Protein AF-A0A7Y0S1L6-F1 (afdb_monomer_lite)

pLDDT: mean 77.88, std 8.89, range [49.06, 89.06]

InterPro domains:
  IPR012910 TonB-dependent receptor, plug domain [PF07715] (2-70)
  IPR037066 TonB-dependent receptor, plug domain superfamily [G3DSA:2.170.130.10] (1-84)
  IPR039426 TonB-dependent receptor-like [PS52016] (1-87)
  IPR039426 TonB-dependent receptor-like [PTHR30069] (2-71)

Sequence (87 aa):
ADAPASISVISREELDSRYYRDGTDALKSVPGVVVTGGGDTTDISIRGMGSKYTLILVDGKRQSTRETRPNSDGPGIEQGWLPPLQA

Foldseek 3Di:
DDDPDDDDDQDLVNPVVDDDFAVLSVCVVPPQWDWDDDDQFIWIDGNNRTRVPDFDDDVNHTQDCPVVDPDDPGGRPSRVPGDGSVD

Organism: Vibrio parahaemolyticus (NCBI:txid670)

Secondary structure (DSSP, 8-state):
---SS------HHHHHHS--SSHHHHHTTSTTEEEEEETTEEEEEETTB-GGGPPPEETTEE---GGG-TT---TTTTGGGSPPTT-

Structure (mmCIF, N/CA/C/O backbone):
data_AF-A0A7Y0S1L6-F1
#
_entry.id   AF-A0A7Y0S1L6-F1
#
loop_
_atom_site.group_PDB
_atom_site.id
_atom_site.type_symbol
_atom_site.label_atom_id
_atom_site.label_alt_id
_atom_site.label_comp_id
_atom_site.label_asym_id
_atom_site.label_entity_id
_atom_site.label_seq_id
_atom_site.pdbx_PDB_ins_code
_atom_site.Cartn_x
_atom_site.Cartn_y
_atom_site.Cartn_z
_atom_site.occupancy
_atom_site.B_iso_or_equiv
_atom_site.auth_seq_id
_atom_site.auth_comp_id
_atom_site.auth_asym_id
_atom_site.auth_atom_id
_atom_site.pdbx_PDB_model_num
ATOM 1 N N . ALA A 1 1 ? -0.605 -12.601 20.753 1.00 49.06 1 ALA A N 1
ATOM 2 C CA . ALA A 1 1 ? 0.504 -13.240 20.024 1.00 49.06 1 ALA A CA 1
ATOM 3 C C . ALA A 1 1 ? 1.138 -12.154 19.180 1.00 49.06 1 ALA A C 1
ATOM 5 O O . ALA A 1 1 ? 0.506 -11.706 18.232 1.00 49.06 1 ALA A O 1
ATOM 6 N N . ASP A 1 2 ? 2.291 -11.646 19.605 1.00 66.69 2 ASP A N 1
ATOM 7 C CA . ASP A 1 2 ? 3.017 -10.627 18.851 1.00 66.69 2 ASP A CA 1
ATOM 8 C C . ASP A 1 2 ? 3.592 -11.261 17.589 1.00 66.69 2 ASP A C 1
ATOM 10 O O . ASP A 1 2 ? 4.324 -12.251 17.655 1.00 66.69 2 ASP A O 1
ATOM 14 N N . ALA A 1 3 ? 3.238 -10.711 16.432 1.00 70.94 3 ALA A N 1
ATOM 15 C CA . ALA A 1 3 ? 3.954 -11.035 15.216 1.00 70.94 3 ALA A CA 1
ATOM 16 C C . ALA A 1 3 ? 5.327 -10.342 15.284 1.00 70.94 3 ALA A C 1
ATOM 18 O O . ALA A 1 3 ? 5.375 -9.151 15.591 1.00 70.94 3 ALA A O 1
ATOM 19 N N . PRO A 1 4 ? 6.443 -11.026 14.975 1.00 78.94 4 PRO A N 1
ATOM 20 C CA . PRO A 1 4 ? 7.783 -10.431 14.977 1.00 78.94 4 PRO A CA 1
ATOM 21 C C . PRO A 1 4 ? 8.014 -9.511 13.758 1.00 78.94 4 PRO A C 1
ATOM 23 O O . PRO A 1 4 ? 9.045 -9.575 13.093 1.00 78.94 4 PRO A O 1
ATOM 26 N N . ALA A 1 5 ? 7.038 -8.664 13.433 1.00 81.75 5 ALA A N 1
ATOM 27 C CA . ALA A 1 5 ? 7.054 -7.717 12.330 1.00 81.75 5 ALA A CA 1
ATOM 28 C C . ALA A 1 5 ? 6.256 -6.463 12.710 1.00 81.75 5 ALA A C 1
ATOM 30 O O . ALA A 1 5 ? 5.315 -6.525 13.498 1.00 81.75 5 ALA A O 1
ATOM 31 N N . SER A 1 6 ? 6.596 -5.314 12.122 1.00 83.50 6 SER A N 1
ATOM 32 C CA . SER A 1 6 ? 5.741 -4.129 12.244 1.00 83.50 6 SER A CA 1
ATOM 33 C C . SER A 1 6 ? 4.528 -4.312 11.335 1.00 83.50 6 SER A C 1
ATOM 35 O O . SER A 1 6 ? 4.672 -4.287 10.111 1.00 83.50 6 SER A O 1
ATOM 37 N N . ILE A 1 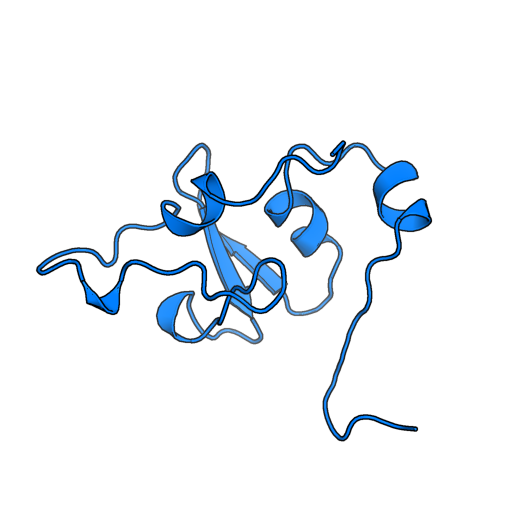7 ? 3.359 -4.510 11.937 1.00 86.69 7 ILE A N 1
ATOM 38 C CA . ILE A 1 7 ? 2.091 -4.719 11.240 1.00 86.69 7 ILE A CA 1
ATOM 39 C C . ILE A 1 7 ? 1.158 -3.565 11.584 1.00 86.69 7 ILE A C 1
ATOM 41 O O . ILE A 1 7 ? 1.074 -3.137 12.734 1.00 86.69 7 ILE A O 1
ATOM 45 N N . SER A 1 8 ? 0.442 -3.084 10.577 1.00 87.94 8 SER A N 1
ATOM 46 C CA . SER A 1 8 ? -0.674 -2.162 10.747 1.00 87.94 8 SER A CA 1
ATOM 47 C C . SER A 1 8 ? -1.917 -2.828 10.179 1.00 87.94 8 SER A C 1
ATOM 49 O O . SER A 1 8 ? -1.870 -3.396 9.089 1.00 87.94 8 SER A O 1
ATOM 51 N N . VAL A 1 9 ? -3.007 -2.793 10.941 1.00 89.06 9 VAL A N 1
ATOM 52 C CA . VAL A 1 9 ? -4.302 -3.338 10.535 1.00 89.06 9 VAL A CA 1
ATOM 53 C C . VAL A 1 9 ? -5.243 -2.161 10.345 1.00 89.06 9 VAL A C 1
ATOM 55 O O . VAL A 1 9 ? -5.491 -1.429 11.297 1.00 89.06 9 VAL A O 1
ATOM 58 N N . ILE A 1 10 ? -5.747 -1.989 9.125 1.00 86.75 10 ILE A N 1
ATOM 59 C CA . ILE A 1 10 ? -6.825 -1.043 8.829 1.00 86.75 10 ILE A CA 1
ATOM 60 C C . ILE A 1 10 ? -8.135 -1.807 9.027 1.00 86.75 10 ILE A C 1
ATOM 62 O O . ILE A 1 10 ? -8.368 -2.810 8.348 1.00 86.75 10 ILE A O 1
ATOM 66 N N . SER A 1 11 ? -8.954 -1.388 9.992 1.00 88.69 11 SER A N 1
ATOM 67 C CA . SER A 1 11 ? -10.235 -2.043 10.271 1.00 88.69 11 SER A CA 1
ATOM 68 C C . SER A 1 11 ? -11.337 -1.561 9.321 1.00 88.69 11 SER A C 1
ATOM 70 O O . SER A 1 11 ? -11.192 -0.539 8.646 1.00 88.69 11 SER A O 1
ATOM 72 N N . ARG A 1 12 ? -12.465 -2.282 9.275 1.00 85.94 12 ARG A N 1
ATOM 73 C CA . ARG A 1 12 ? -13.628 -1.869 8.472 1.00 85.94 12 ARG A CA 1
ATOM 74 C C . ARG A 1 12 ? -14.162 -0.513 8.935 1.00 85.94 12 ARG A C 1
ATOM 76 O O . ARG A 1 12 ? -14.470 0.328 8.104 1.00 85.94 12 ARG A O 1
ATOM 83 N N . GLU A 1 13 ? -14.191 -0.269 10.240 1.00 84.88 13 GLU A N 1
ATOM 84 C CA . GLU A 1 13 ? -14.663 0.992 10.815 1.00 84.88 13 GLU A CA 1
ATOM 85 C C . GLU A 1 13 ? -13.769 2.172 10.405 1.00 84.88 13 GLU A C 1
ATOM 87 O O . GLU A 1 13 ? -14.267 3.268 10.152 1.00 84.88 13 GLU A O 1
ATOM 92 N N . GLU A 1 14 ? -12.451 1.957 10.299 1.00 84.06 14 GLU A N 1
ATOM 93 C CA . GLU A 1 14 ? -11.525 2.979 9.800 1.00 84.06 14 GLU A CA 1
ATOM 94 C C . GLU A 1 14 ? -11.769 3.272 8.313 1.00 84.06 14 GLU A C 1
ATOM 96 O O . GLU A 1 14 ? -11.802 4.444 7.924 1.00 84.06 14 GLU A O 1
ATOM 101 N N . LEU A 1 15 ? -12.020 2.235 7.504 1.00 83.94 15 LEU A N 1
ATOM 102 C CA . LEU A 1 15 ? -12.393 2.386 6.093 1.00 83.94 15 LEU A CA 1
ATOM 103 C C . LEU A 1 15 ? -13.720 3.129 5.909 1.00 83.94 15 LEU A C 1
ATOM 105 O O . LEU A 1 15 ? -13.838 3.900 4.964 1.00 83.94 15 LEU A O 1
ATOM 109 N N . ASP A 1 16 ? -14.684 2.942 6.811 1.00 83.75 16 ASP A N 1
ATOM 110 C CA . ASP A 1 16 ? -15.985 3.620 6.757 1.00 83.75 16 ASP A CA 1
ATOM 111 C C . ASP A 1 16 ? -15.917 5.064 7.291 1.00 83.75 16 ASP A C 1
ATOM 113 O O . ASP A 1 16 ? -16.736 5.913 6.935 1.00 83.75 16 ASP A O 1
ATOM 117 N N . SER A 1 17 ? -14.925 5.374 8.135 1.00 82.50 17 SER A N 1
ATOM 118 C CA . SER A 1 17 ? -14.747 6.709 8.725 1.00 82.50 17 SER A CA 1
ATOM 119 C C . SER A 1 17 ? -14.291 7.775 7.722 1.00 82.50 17 SER A C 1
ATOM 121 O O . SER A 1 17 ? -14.430 8.976 7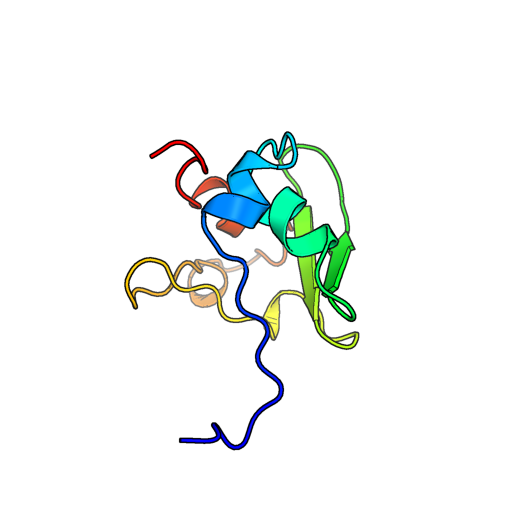.979 1.00 82.50 17 SER A O 1
ATOM 123 N N . ARG A 1 18 ? -13.723 7.355 6.585 1.00 79.50 18 ARG A N 1
ATOM 124 C CA . ARG A 1 18 ? -13.186 8.231 5.539 1.00 79.50 18 ARG A CA 1
ATOM 125 C C . ARG A 1 18 ? -13.636 7.753 4.168 1.00 79.50 18 ARG A C 1
ATOM 127 O O . ARG A 1 18 ? -13.765 6.568 3.911 1.00 79.50 18 ARG A O 1
ATOM 134 N N . TYR A 1 19 ? -13.822 8.693 3.249 1.00 77.25 19 TYR A N 1
ATOM 135 C CA . TYR A 1 19 ? -14.075 8.346 1.856 1.00 77.25 19 TYR A CA 1
ATOM 136 C C . TYR A 1 19 ? -12.764 7.969 1.167 1.00 77.25 19 TYR A C 1
ATOM 138 O O . TYR A 1 19 ? -11.997 8.846 0.776 1.00 77.25 19 TYR A O 1
ATOM 146 N N . TYR A 1 20 ? -12.535 6.669 1.009 1.00 80.75 20 TYR A N 1
ATOM 147 C CA . TYR A 1 20 ? -11.469 6.124 0.173 1.00 80.75 20 TYR A CA 1
ATOM 148 C C . TYR A 1 20 ? -12.030 5.706 -1.186 1.00 80.75 20 TYR A C 1
ATOM 150 O O . TYR A 1 20 ? -13.095 5.091 -1.264 1.00 80.75 20 TYR A O 1
ATOM 158 N N . ARG A 1 21 ? -11.317 6.025 -2.271 1.00 77.50 21 ARG A N 1
ATOM 159 C CA . ARG A 1 21 ? -11.727 5.596 -3.624 1.00 77.50 21 ARG A CA 1
ATOM 160 C C . ARG A 1 21 ? -11.424 4.127 -3.898 1.00 77.50 21 ARG A C 1
ATOM 162 O O . ARG A 1 21 ? -12.222 3.444 -4.531 1.00 77.50 21 ARG A O 1
ATOM 169 N N . ASP A 1 22 ? -10.273 3.663 -3.438 1.00 79.50 22 ASP A N 1
ATOM 170 C CA . ASP A 1 22 ? -9.752 2.323 -3.672 1.00 79.50 22 ASP A CA 1
ATOM 171 C C . ASP A 1 22 ? -8.808 1.928 -2.526 1.00 79.50 22 ASP A C 1
ATOM 173 O O . ASP A 1 22 ? -8.476 2.740 -1.655 1.00 79.50 22 ASP A O 1
ATOM 177 N N . GLY A 1 23 ? -8.361 0.669 -2.520 1.00 80.31 23 GLY A N 1
ATOM 178 C CA . GLY A 1 23 ? -7.469 0.159 -1.477 1.00 80.31 23 GLY A CA 1
ATOM 179 C C . GLY A 1 23 ? -6.134 0.895 -1.371 1.00 80.31 23 GLY A C 1
ATOM 180 O O . GLY A 1 23 ? -5.470 0.819 -0.347 1.00 80.31 23 GLY A O 1
ATOM 181 N N . THR A 1 24 ? -5.733 1.644 -2.387 1.00 80.75 24 THR A N 1
ATOM 182 C CA . THR A 1 24 ? -4.419 2.291 -2.470 1.00 80.75 24 THR A CA 1
ATOM 183 C C . THR A 1 24 ? -4.477 3.668 -1.836 1.00 80.75 24 THR A C 1
ATOM 185 O O . THR A 1 24 ? -3.529 4.104 -1.184 1.00 80.75 24 THR A O 1
ATOM 188 N N . ASP A 1 25 ? -5.641 4.302 -1.924 1.00 82.38 25 ASP A N 1
ATOM 189 C CA . ASP A 1 25 ? -5.991 5.490 -1.170 1.00 82.38 25 ASP A CA 1
ATOM 190 C C . ASP A 1 25 ? -6.091 5.192 0.331 1.00 82.38 25 ASP A C 1
ATOM 192 O O . ASP A 1 25 ? -5.569 5.956 1.144 1.00 82.38 25 ASP A O 1
ATOM 196 N N . ALA A 1 26 ? -6.655 4.034 0.695 1.00 85.31 26 ALA A N 1
ATOM 197 C CA . ALA A 1 26 ? -6.665 3.559 2.080 1.00 85.31 26 ALA A CA 1
ATOM 198 C C . ALA A 1 26 ? -5.247 3.384 2.642 1.00 85.31 26 ALA A C 1
ATOM 200 O O . ALA A 1 26 ? -4.966 3.793 3.764 1.00 85.31 26 ALA A O 1
ATOM 201 N N . LEU A 1 27 ? -4.312 2.870 1.840 1.00 85.31 27 LEU A N 1
ATOM 202 C CA . LEU A 1 27 ? -2.923 2.674 2.264 1.00 85.31 27 LEU A CA 1
ATOM 203 C C . LEU A 1 27 ? -2.164 3.979 2.560 1.00 85.31 27 LEU A C 1
ATOM 205 O O . LEU A 1 27 ? -1.151 3.934 3.258 1.00 85.31 27 LEU A O 1
ATOM 209 N N . LYS A 1 28 ? -2.638 5.143 2.096 1.00 84.56 28 LYS A N 1
ATOM 210 C CA . LYS A 1 28 ? -1.999 6.440 2.392 1.00 84.56 28 LYS A CA 1
ATOM 211 C C . LYS A 1 28 ? -2.116 6.853 3.860 1.00 84.56 28 LYS A C 1
ATOM 213 O O . LYS A 1 28 ? -1.351 7.712 4.293 1.00 84.56 28 LYS A O 1
ATOM 218 N N . SER A 1 29 ? -3.057 6.289 4.625 1.00 84.38 29 SER A N 1
ATOM 219 C CA . SER A 1 29 ? -3.146 6.562 6.068 1.00 84.38 29 SER A CA 1
ATOM 220 C C . SER A 1 29 ? -2.064 5.840 6.875 1.00 84.38 29 SER A C 1
ATOM 222 O O . SER A 1 29 ? -1.818 6.211 8.022 1.00 84.38 29 SER A O 1
ATOM 224 N N . VAL A 1 30 ? -1.392 4.843 6.288 1.00 87.31 30 VAL A N 1
ATOM 225 C CA . VAL A 1 30 ? -0.411 4.011 6.986 1.00 87.31 30 VAL A CA 1
ATOM 226 C C . VAL A 1 30 ? 0.971 4.679 6.981 1.00 87.31 30 VAL A C 1
ATOM 228 O O . VAL A 1 30 ? 1.532 4.948 5.914 1.00 87.31 30 VAL A O 1
ATOM 231 N N . PRO A 1 31 ? 1.589 4.907 8.155 1.00 86.38 31 PRO A N 1
ATOM 232 C CA . PRO A 1 31 ? 2.931 5.472 8.235 1.00 86.38 31 PRO A CA 1
ATOM 233 C C . PRO A 1 31 ? 3.981 4.615 7.514 1.00 86.38 31 PRO A C 1
ATOM 235 O O . PRO A 1 31 ? 4.059 3.401 7.700 1.00 86.38 31 PRO A O 1
ATOM 238 N N . GLY A 1 32 ? 4.841 5.259 6.721 1.00 85.75 32 GLY A N 1
ATOM 239 C CA . GLY A 1 32 ? 5.916 4.582 5.986 1.00 85.75 32 GLY A CA 1
ATOM 240 C C . GLY A 1 32 ? 5.484 3.937 4.665 1.00 85.75 32 GLY A C 1
ATOM 241 O O . GLY A 1 32 ? 6.322 3.307 4.009 1.00 85.75 32 GLY A O 1
ATOM 242 N N . VAL A 1 33 ? 4.221 4.118 4.267 1.00 87.81 33 VAL A N 1
ATOM 243 C CA . VAL A 1 33 ? 3.721 3.818 2.925 1.00 87.81 33 VAL A CA 1
ATOM 244 C C . VAL A 1 33 ? 3.708 5.098 2.097 1.00 87.81 33 VAL A C 1
ATOM 246 O O . VAL A 1 33 ? 3.204 6.133 2.525 1.00 87.81 33 VAL A O 1
ATOM 249 N N . VAL A 1 34 ? 4.275 5.027 0.898 1.00 87.19 34 VAL A N 1
ATOM 250 C CA . VAL A 1 34 ? 4.274 6.116 -0.075 1.00 87.19 34 VAL A CA 1
ATOM 251 C C . VAL A 1 34 ? 3.633 5.604 -1.352 1.00 87.19 34 VAL A C 1
ATOM 253 O O . VAL A 1 34 ? 4.089 4.633 -1.958 1.00 87.19 34 VAL A O 1
ATOM 256 N N . VAL A 1 35 ? 2.560 6.275 -1.752 1.00 84.75 35 VAL A N 1
ATOM 257 C CA . VAL A 1 35 ? 1.829 5.991 -2.981 1.00 84.75 35 VAL A CA 1
ATOM 258 C C . VAL A 1 35 ? 2.260 7.021 -4.020 1.00 84.75 35 VAL A C 1
ATOM 260 O O . VAL A 1 35 ? 2.023 8.216 -3.849 1.00 84.75 35 VAL A O 1
ATOM 263 N N . THR A 1 36 ? 2.950 6.568 -5.062 1.00 79.88 36 THR A N 1
ATOM 264 C CA . THR A 1 36 ? 3.514 7.415 -6.123 1.00 79.88 36 THR A CA 1
ATOM 265 C C . THR A 1 36 ? 2.778 7.195 -7.435 1.00 79.88 36 THR A C 1
ATOM 267 O O . THR A 1 36 ? 2.457 6.059 -7.761 1.00 79.88 36 THR A O 1
ATOM 270 N N . GLY A 1 37 ? 2.572 8.253 -8.219 1.00 77.25 37 GLY A N 1
ATOM 271 C CA . GLY A 1 37 ? 1.891 8.179 -9.514 1.00 77.25 37 GLY A CA 1
ATOM 272 C C . GLY A 1 37 ? 0.567 8.943 -9.524 1.00 77.25 37 GLY A C 1
ATOM 273 O O . GLY A 1 37 ? 0.386 9.881 -8.746 1.00 77.25 37 GLY A O 1
ATOM 274 N N . GLY A 1 38 ? -0.339 8.568 -10.425 1.00 68.81 38 GLY A N 1
ATOM 275 C CA . GLY A 1 38 ? -1.645 9.209 -10.572 1.00 68.81 38 GLY A CA 1
ATOM 276 C C . GLY A 1 38 ? -2.545 8.515 -11.594 1.00 68.81 38 GLY A C 1
ATOM 277 O O . GLY A 1 38 ? -2.065 7.891 -12.541 1.00 68.81 38 GLY A O 1
ATOM 278 N N . GLY A 1 39 ? -3.861 8.630 -11.388 1.00 69.88 39 GLY A N 1
ATOM 279 C CA . GLY A 1 39 ? -4.865 7.922 -12.185 1.00 69.88 39 GLY A CA 1
ATOM 280 C C . GLY A 1 39 ? -4.715 6.405 -12.059 1.00 69.88 39 GLY A C 1
ATOM 281 O O . GLY A 1 39 ? -4.511 5.887 -10.963 1.00 69.88 39 GLY A O 1
ATOM 282 N N . ASP A 1 40 ? -4.754 5.715 -13.196 1.00 65.31 40 ASP A N 1
ATOM 283 C CA . ASP A 1 40 ? -4.621 4.254 -13.282 1.00 65.31 40 ASP A CA 1
ATOM 284 C C . ASP A 1 40 ? -3.163 3.771 -13.130 1.00 65.31 40 ASP A C 1
ATOM 286 O O . ASP A 1 40 ? -2.891 2.573 -13.116 1.00 65.31 40 ASP A O 1
ATOM 290 N N . THR A 1 41 ? -2.206 4.700 -13.021 1.00 72.44 41 THR A N 1
ATOM 291 C CA . THR A 1 41 ? -0.769 4.418 -12.914 1.00 72.44 41 THR A CA 1
ATOM 292 C C . THR A 1 41 ? -0.246 4.779 -11.527 1.00 72.44 41 THR A C 1
ATOM 294 O O . THR A 1 41 ? 0.386 5.819 -11.341 1.00 72.44 41 THR A O 1
ATOM 297 N N . THR A 1 42 ? -0.544 3.934 -10.540 1.00 76.81 42 THR A N 1
ATOM 298 C CA . THR A 1 42 ? -0.201 4.169 -9.132 1.00 76.81 42 THR A CA 1
ATOM 299 C C . THR A 1 42 ? 0.648 3.030 -8.558 1.00 76.81 42 THR A C 1
ATOM 301 O O . THR A 1 42 ? 0.332 1.856 -8.701 1.00 76.81 42 THR A O 1
ATOM 304 N N . ASP A 1 43 ? 1.742 3.370 -7.886 1.00 80.25 43 ASP A N 1
ATOM 305 C CA . ASP A 1 43 ? 2.700 2.428 -7.309 1.00 80.25 43 ASP A CA 1
ATOM 306 C C . ASP A 1 43 ? 2.791 2.597 -5.789 1.00 80.25 43 ASP A C 1
ATOM 308 O O . ASP A 1 43 ? 2.786 3.713 -5.271 1.00 80.25 43 ASP A O 1
ATOM 312 N N . ILE A 1 44 ? 2.904 1.477 -5.067 1.00 83.75 44 ILE A N 1
ATOM 313 C CA . ILE A 1 44 ? 3.107 1.459 -3.611 1.00 83.75 44 ILE A CA 1
ATOM 314 C C . ILE A 1 44 ? 4.577 1.208 -3.310 1.00 83.75 44 ILE A C 1
ATOM 316 O O . ILE A 1 44 ? 5.145 0.191 -3.711 1.00 83.75 44 ILE A O 1
ATOM 320 N N . SER A 1 45 ? 5.159 2.097 -2.519 1.00 86.12 45 SER A N 1
ATOM 321 C CA . SER A 1 45 ? 6.481 1.930 -1.936 1.00 86.12 45 SER A CA 1
ATOM 322 C C . SER A 1 45 ? 6.383 1.891 -0.416 1.00 86.12 45 SER A C 1
ATOM 324 O O . SER A 1 45 ? 5.713 2.714 0.203 1.00 86.12 45 SER A O 1
ATOM 326 N N . ILE A 1 46 ? 7.024 0.900 0.198 1.00 86.94 46 ILE A N 1
ATOM 327 C CA . ILE A 1 46 ? 6.994 0.687 1.649 1.00 86.94 46 ILE A CA 1
ATOM 328 C C . ILE A 1 46 ? 8.421 0.816 2.157 1.00 86.94 46 ILE A C 1
ATOM 330 O O . ILE A 1 46 ? 9.321 0.136 1.662 1.00 86.94 46 ILE A O 1
ATOM 334 N N . ARG A 1 47 ? 8.647 1.700 3.137 1.00 85.81 47 ARG A N 1
ATOM 335 C CA . ARG A 1 47 ? 9.983 1.960 3.714 1.00 85.81 47 ARG A CA 1
ATOM 336 C C . ARG A 1 47 ? 11.037 2.337 2.657 1.00 85.81 47 ARG A C 1
ATOM 338 O O . ARG A 1 47 ? 12.184 1.913 2.739 1.00 85.81 47 ARG A O 1
ATOM 345 N N . GLY A 1 48 ? 10.637 3.101 1.640 1.00 83.19 48 GLY A N 1
ATOM 346 C CA . GLY A 1 48 ? 11.518 3.522 0.542 1.00 83.19 48 GLY A CA 1
ATOM 347 C C . GLY A 1 48 ? 11.846 2.428 -0.482 1.00 83.19 48 GLY A C 1
ATOM 348 O O . GLY A 1 48 ? 12.555 2.700 -1.447 1.00 83.19 48 GLY A O 1
ATOM 349 N N . MET A 1 49 ? 11.322 1.210 -0.318 1.00 84.31 49 MET A N 1
ATOM 350 C CA . MET A 1 49 ? 11.454 0.153 -1.317 1.00 84.31 49 MET A CA 1
ATOM 351 C C . MET A 1 49 ? 10.353 0.298 -2.364 1.00 84.31 49 MET A C 1
ATOM 353 O O . MET A 1 49 ? 9.182 0.448 -2.018 1.00 84.31 49 MET A O 1
ATOM 357 N N . GLY A 1 50 ? 10.729 0.257 -3.643 1.00 77.75 50 GLY A N 1
ATOM 358 C CA . GLY A 1 50 ? 9.782 0.356 -4.753 1.00 77.75 50 GLY A CA 1
ATOM 359 C C . GLY A 1 50 ? 8.802 -0.818 -4.817 1.00 77.75 50 GLY A C 1
ATOM 360 O O . GLY A 1 50 ? 9.010 -1.870 -4.217 1.00 77.75 50 GLY A O 1
ATOM 361 N N . SER A 1 51 ? 7.767 -0.659 -5.632 1.00 76.56 51 SER A N 1
ATOM 362 C CA . SER A 1 51 ? 6.660 -1.602 -5.853 1.00 76.56 51 SER A CA 1
ATOM 363 C C . SER A 1 51 ? 7.075 -3.044 -6.184 1.00 76.56 51 SER A C 1
ATOM 365 O O . SER A 1 51 ? 6.349 -3.974 -5.850 1.00 76.56 51 SER A O 1
ATOM 367 N N . LYS A 1 52 ? 8.268 -3.273 -6.757 1.00 77.75 52 LYS A N 1
ATOM 368 C CA . LYS A 1 52 ? 8.827 -4.625 -6.990 1.00 77.75 52 LYS A CA 1
ATOM 369 C C . LYS A 1 52 ? 9.087 -5.415 -5.703 1.00 77.75 52 LYS A C 1
ATOM 371 O O . LYS A 1 52 ? 9.099 -6.639 -5.725 1.00 77.75 52 LYS A O 1
ATOM 376 N N . TYR A 1 53 ? 9.310 -4.715 -4.597 1.00 82.69 53 TYR A N 1
ATOM 377 C CA . TYR A 1 53 ? 9.610 -5.304 -3.294 1.00 82.69 53 TYR A CA 1
ATOM 378 C C . TYR A 1 53 ? 8.373 -5.391 -2.390 1.00 82.69 53 TYR A C 1
ATOM 380 O O . TYR A 1 53 ? 8.475 -5.846 -1.252 1.00 82.69 53 TYR A O 1
ATOM 388 N N . THR A 1 54 ? 7.204 -4.983 -2.889 1.00 82.75 54 THR A N 1
ATOM 389 C CA . THR A 1 54 ? 5.934 -5.029 -2.162 1.00 82.75 54 THR A CA 1
ATOM 390 C C . THR A 1 54 ? 5.093 -6.197 -2.673 1.00 82.75 54 THR A C 1
ATOM 392 O O . THR A 1 54 ? 4.771 -6.279 -3.856 1.00 82.75 54 THR A O 1
ATOM 395 N N . LEU A 1 55 ? 4.707 -7.110 -1.779 1.00 84.50 55 LEU A N 1
ATOM 396 C CA . LEU A 1 55 ? 3.804 -8.217 -2.095 1.00 84.50 55 LEU A CA 1
ATOM 397 C C . LEU A 1 55 ? 2.353 -7.827 -1.792 1.00 84.50 55 LEU A C 1
ATOM 399 O O . LEU A 1 55 ? 2.021 -7.558 -0.642 1.00 84.50 55 LEU A O 1
ATOM 403 N N . ILE A 1 56 ? 1.489 -7.870 -2.808 1.00 83.88 56 ILE A N 1
ATOM 404 C CA . ILE A 1 56 ? 0.040 -7.681 -2.667 1.00 83.88 56 ILE A CA 1
ATOM 405 C C . ILE A 1 56 ? -0.655 -9.046 -2.713 1.00 83.88 56 ILE A C 1
ATOM 407 O O . ILE A 1 56 ? -0.446 -9.833 -3.643 1.00 83.88 56 ILE A O 1
ATOM 411 N N . LEU A 1 57 ? -1.488 -9.324 -1.709 1.00 87.19 57 LEU A N 1
ATOM 412 C CA . LEU A 1 57 ? -2.310 -10.529 -1.612 1.00 87.19 57 LEU A CA 1
ATOM 413 C C . LEU A 1 57 ? -3.781 -10.130 -1.450 1.00 87.19 57 LEU A C 1
ATOM 415 O O . LEU A 1 57 ? -4.093 -9.280 -0.623 1.00 87.19 5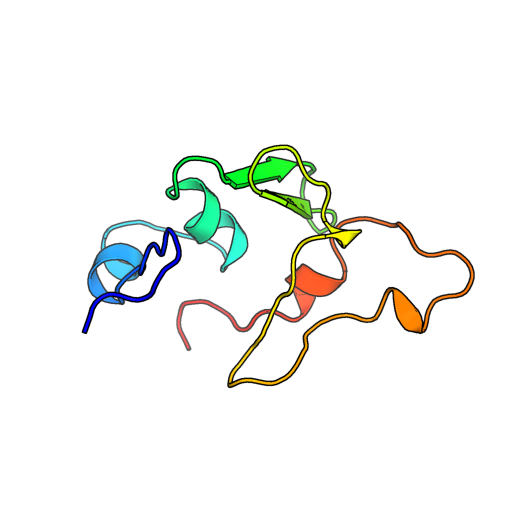7 LEU A O 1
ATOM 419 N N . VAL A 1 58 ? -4.672 -10.791 -2.187 1.00 86.69 58 VAL A N 1
ATOM 420 C CA . VAL A 1 58 ? -6.129 -10.746 -1.973 1.00 86.69 58 VAL A CA 1
ATOM 421 C C . VAL A 1 58 ? -6.558 -12.160 -1.607 1.00 86.69 58 VAL A C 1
ATOM 423 O O . VAL A 1 58 ? -6.263 -13.094 -2.353 1.00 86.69 58 VAL A O 1
ATOM 426 N N . ASP A 1 59 ? -7.152 -12.340 -0.428 1.00 86.00 59 ASP A N 1
ATOM 427 C CA . ASP A 1 59 ? -7.531 -13.655 0.118 1.00 86.00 59 ASP A CA 1
ATOM 428 C C . ASP A 1 59 ? -6.395 -14.698 0.063 1.00 86.00 59 ASP A C 1
ATOM 430 O O . ASP A 1 59 ? -6.584 -15.862 -0.292 1.00 86.00 59 ASP A O 1
ATOM 434 N N . GLY A 1 60 ? -5.164 -14.259 0.347 1.00 87.50 60 GLY A N 1
ATOM 435 C CA . GLY A 1 60 ? -3.962 -15.100 0.299 1.00 87.50 60 GLY A CA 1
ATOM 436 C C . GLY A 1 60 ? -3.419 -15.387 -1.108 1.00 87.50 60 GLY A C 1
ATOM 437 O O . GLY A 1 60 ? -2.373 -16.023 -1.239 1.00 87.50 60 GLY A O 1
ATOM 438 N N . LYS A 1 61 ? -4.069 -14.897 -2.169 1.00 85.62 61 LYS A N 1
ATOM 439 C CA . LYS A 1 61 ? -3.630 -15.066 -3.560 1.00 85.62 61 LYS A CA 1
ATOM 440 C C . LYS A 1 61 ? -2.864 -13.843 -4.043 1.00 85.62 61 LYS A C 1
ATOM 442 O O . LYS A 1 61 ? -3.345 -12.713 -3.952 1.00 85.62 61 LYS A O 1
ATOM 447 N N . ARG A 1 62 ? -1.676 -14.083 -4.602 1.00 84.56 62 ARG A N 1
ATOM 448 C CA . ARG A 1 62 ? -0.795 -13.041 -5.143 1.00 84.56 62 ARG A CA 1
ATOM 449 C C . ARG A 1 62 ? -1.464 -12.267 -6.274 1.00 84.56 62 ARG A C 1
ATOM 451 O O . ARG A 1 62 ? -1.856 -12.862 -7.271 1.00 84.56 62 ARG A O 1
ATOM 458 N N . GLN A 1 63 ? -1.479 -10.945 -6.135 1.00 79.50 63 GLN A N 1
ATOM 459 C CA . GLN A 1 63 ? -1.858 -10.000 -7.182 1.00 79.50 63 GLN A CA 1
ATOM 460 C C . GLN A 1 63 ? -0.581 -9.374 -7.753 1.00 79.50 63 GLN A C 1
ATOM 462 O O . GLN A 1 63 ? -0.088 -8.364 -7.261 1.00 79.50 63 GLN A O 1
ATOM 467 N N . SER A 1 64 ? 0.038 -10.035 -8.731 1.00 73.62 64 SER A N 1
ATOM 468 C CA . SER A 1 64 ? 1.179 -9.484 -9.473 1.00 73.62 64 SER A CA 1
ATOM 469 C C . SER A 1 64 ? 1.278 -10.142 -10.839 1.00 73.62 64 SER A C 1
ATOM 471 O O . SER A 1 64 ? 1.128 -11.357 -10.955 1.00 73.62 64 SER A O 1
ATOM 473 N N . THR A 1 65 ? 1.572 -9.347 -11.865 1.00 68.69 65 THR A N 1
ATOM 474 C CA . THR A 1 65 ? 1.936 -9.854 -13.200 1.00 68.69 65 THR A CA 1
ATOM 475 C C . THR A 1 65 ? 3.318 -9.432 -13.658 1.00 68.69 65 THR A C 1
ATOM 477 O O . THR A 1 65 ? 3.711 -9.788 -14.770 1.00 68.69 65 THR A O 1
ATOM 480 N N . ARG A 1 66 ? 4.092 -8.743 -12.811 1.00 70.00 66 ARG A N 1
ATOM 481 C CA . ARG A 1 66 ? 5.446 -8.272 -13.149 1.00 70.00 66 ARG A CA 1
ATOM 482 C C . ARG A 1 66 ? 6.358 -9.406 -13.601 1.00 70.00 66 ARG A C 1
ATOM 484 O O . ARG A 1 66 ? 7.044 -9.268 -14.602 1.00 70.00 66 ARG A O 1
ATOM 491 N N . GLU A 1 67 ? 6.242 -10.563 -12.955 1.00 67.69 67 GLU A N 1
ATOM 492 C CA . GLU A 1 67 ? 7.012 -11.774 -13.279 1.00 67.69 67 GLU A CA 1
ATOM 493 C C . GLU A 1 67 ? 6.711 -12.349 -14.674 1.00 67.69 67 GLU A C 1
ATOM 495 O O . GLU A 1 67 ? 7.514 -13.082 -15.241 1.00 67.69 67 GLU A O 1
ATOM 500 N N . THR A 1 68 ? 5.539 -12.043 -15.236 1.00 66.94 68 THR A N 1
ATOM 501 C CA . THR A 1 68 ? 5.069 -12.605 -16.517 1.00 66.94 68 THR A CA 1
ATOM 502 C C . THR A 1 68 ? 5.205 -11.639 -17.690 1.00 66.94 68 THR A C 1
ATOM 504 O O . THR A 1 68 ? 4.851 -11.983 -18.817 1.00 66.94 68 THR A O 1
ATOM 507 N N . ARG A 1 69 ? 5.687 -10.414 -17.449 1.00 68.44 69 ARG A N 1
ATOM 508 C CA . ARG A 1 69 ? 5.667 -9.336 -18.439 1.00 68.44 69 ARG A CA 1
ATOM 509 C C . ARG A 1 69 ? 7.096 -9.023 -18.907 1.00 68.44 69 ARG A C 1
ATOM 511 O O . ARG A 1 69 ? 7.850 -8.433 -18.141 1.00 68.44 69 ARG A O 1
ATOM 518 N N . PRO A 1 70 ? 7.458 -9.329 -20.171 1.00 57.66 70 PRO A N 1
ATOM 519 C CA . PRO A 1 70 ? 8.837 -9.217 -20.662 1.00 57.66 70 PRO A CA 1
ATOM 520 C C . PRO A 1 70 ? 9.453 -7.816 -20.544 1.00 57.66 70 PRO A C 1
ATOM 522 O O . PRO A 1 70 ? 10.664 -7.700 -20.438 1.00 57.66 70 PRO A O 1
ATOM 525 N N . ASN A 1 71 ? 8.621 -6.766 -20.562 1.00 61.66 71 ASN A N 1
ATOM 526 C CA . ASN A 1 71 ? 9.037 -5.359 -20.567 1.00 61.66 71 ASN A CA 1
ATOM 527 C 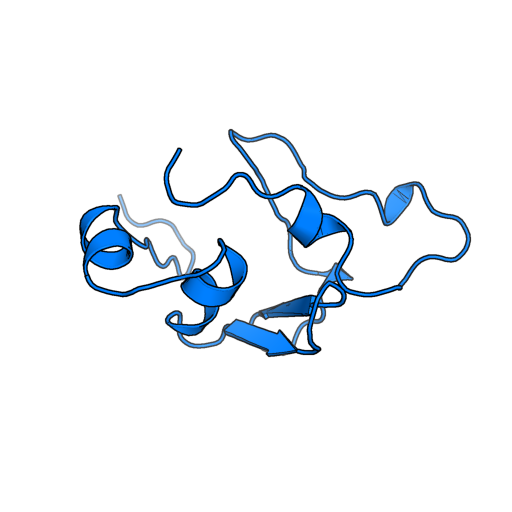C . ASN A 1 71 ? 8.175 -4.484 -19.640 1.00 61.66 71 ASN A C 1
ATOM 529 O O . ASN A 1 71 ? 7.870 -3.344 -19.988 1.00 61.66 71 ASN A O 1
ATOM 533 N N . SER A 1 72 ? 7.688 -4.999 -18.507 1.00 56.56 72 SER A N 1
ATOM 534 C CA . SER A 1 72 ? 6.742 -4.225 -17.695 1.00 56.56 72 SER A CA 1
ATOM 535 C C . SER A 1 72 ? 7.162 -4.008 -16.258 1.00 56.56 72 SER A C 1
ATOM 537 O O . SER A 1 72 ? 6.688 -4.674 -15.344 1.00 56.56 72 SER A O 1
ATOM 539 N N . ASP A 1 73 ? 7.891 -2.916 -16.093 1.00 62.81 73 ASP A N 1
ATOM 540 C CA . ASP A 1 73 ? 8.000 -2.179 -14.836 1.00 62.81 73 ASP A CA 1
ATOM 541 C C . ASP A 1 73 ? 7.010 -1.000 -14.780 1.00 62.81 73 ASP A C 1
ATOM 543 O O . ASP A 1 73 ? 7.168 -0.085 -13.978 1.00 62.81 73 ASP A O 1
ATOM 547 N N . GLY A 1 74 ? 6.009 -0.994 -15.671 1.00 64.56 74 GLY A N 1
ATOM 548 C CA . GLY A 1 74 ? 4.977 0.036 -15.713 1.00 64.56 74 GLY A CA 1
ATOM 549 C C . GLY A 1 74 ? 4.158 0.065 -14.410 1.00 64.56 74 GLY A C 1
ATOM 550 O O . GLY A 1 74 ? 3.667 -0.992 -14.006 1.00 64.56 74 GLY A O 1
ATOM 551 N N . PRO A 1 75 ? 4.001 1.233 -13.762 1.00 67.81 75 PRO A N 1
ATOM 552 C CA . PRO A 1 75 ? 3.265 1.370 -12.504 1.00 67.81 75 PRO A CA 1
ATOM 553 C C . PRO A 1 75 ? 1.747 1.191 -12.687 1.00 67.81 75 PRO A C 1
ATOM 555 O O . PRO A 1 75 ? 1.209 1.509 -13.748 1.00 67.81 75 PRO A O 1
ATOM 558 N N . GLY A 1 76 ? 1.043 0.741 -11.640 1.00 67.44 76 GLY A N 1
ATOM 559 C CA . GLY A 1 76 ? -0.430 0.809 -11.539 1.00 67.44 76 GLY A CA 1
ATOM 560 C C . GLY A 1 76 ? -1.262 -0.390 -11.965 1.00 67.44 76 GLY A C 1
ATOM 561 O O . GLY A 1 76 ? -2.439 -0.458 -11.616 1.00 67.44 76 GLY A O 1
ATOM 562 N N . ILE A 1 77 ? -0.688 -1.374 -12.651 1.00 72.69 77 ILE A N 1
ATOM 563 C CA . ILE A 1 77 ? -1.478 -2.491 -13.195 1.00 72.69 77 ILE A CA 1
ATOM 564 C C . ILE A 1 77 ? -2.022 -3.395 -12.086 1.00 72.69 77 ILE A C 1
ATOM 566 O O . ILE A 1 77 ? -3.160 -3.851 -12.155 1.00 72.69 77 ILE A O 1
ATOM 570 N N . GLU A 1 78 ? -1.232 -3.635 -11.045 1.00 72.44 78 GLU A N 1
ATOM 571 C CA . GLU A 1 78 ? -1.606 -4.514 -9.937 1.00 72.44 78 GLU A CA 1
ATOM 572 C C . GLU A 1 78 ? -2.732 -3.919 -9.085 1.00 72.44 78 GLU A C 1
ATOM 574 O O . GLU A 1 78 ? -3.494 -4.651 -8.456 1.00 72.44 78 GLU A O 1
ATOM 579 N N . GLN A 1 79 ? -2.855 -2.591 -9.082 1.00 71.62 79 GLN A N 1
ATOM 580 C CA . GLN A 1 79 ? -3.857 -1.879 -8.297 1.00 71.62 79 GLN A CA 1
ATOM 581 C C . GLN A 1 79 ? -5.239 -1.909 -8.936 1.00 71.62 79 GLN A C 1
ATOM 583 O O . GLN A 1 79 ? -6.234 -1.960 -8.218 1.00 71.62 79 GLN A O 1
ATOM 588 N N . GLY A 1 80 ? -5.306 -1.982 -10.269 1.00 71.06 80 GLY A N 1
ATOM 589 C CA . GLY A 1 80 ? -6.562 -2.179 -10.995 1.00 71.06 80 GLY A CA 1
ATOM 590 C C . GLY A 1 80 ? -7.231 -3.535 -10.732 1.00 71.06 80 GLY A C 1
ATOM 591 O O . GLY A 1 80 ? -8.364 -3.745 -11.156 1.00 71.06 80 GLY A O 1
ATOM 592 N N . TRP A 1 81 ? -6.551 -4.463 -10.053 1.00 74.12 81 TRP A N 1
ATOM 593 C CA . TRP A 1 81 ? -7.088 -5.782 -9.688 1.00 74.12 81 TRP A CA 1
ATOM 594 C C . TRP A 1 81 ? -7.457 -5.899 -8.218 1.00 74.12 81 TRP A C 1
ATOM 596 O O . TRP A 1 81 ? -7.878 -6.966 -7.766 1.00 74.12 81 TRP A O 1
A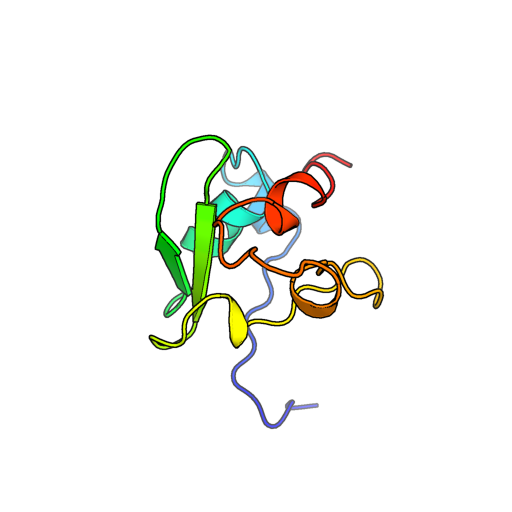TOM 606 N N . LEU A 1 82 ? -7.309 -4.812 -7.465 1.00 77.00 82 LEU A N 1
ATOM 607 C CA . LEU A 1 82 ? -7.822 -4.759 -6.113 1.00 77.00 82 LEU A CA 1
ATOM 608 C C . LEU A 1 82 ? -9.351 -4.646 -6.162 1.00 77.00 82 LEU A C 1
ATOM 610 O O . LEU A 1 82 ? -9.886 -3.861 -6.949 1.00 77.00 82 LEU A O 1
ATOM 614 N N . PRO A 1 83 ? -10.070 -5.423 -5.337 1.00 76.31 83 PRO A N 1
ATOM 615 C CA . PRO A 1 83 ? -11.513 -5.285 -5.233 1.00 76.31 83 PRO A CA 1
ATOM 616 C C . PRO A 1 83 ? -11.884 -3.882 -4.720 1.00 76.31 83 PRO A C 1
ATOM 618 O O .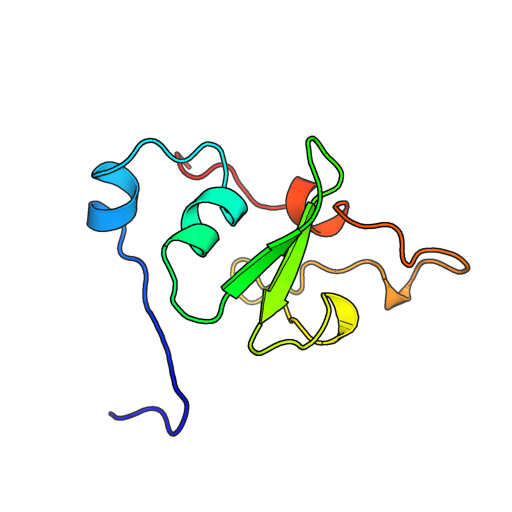 PRO A 1 83 ? -11.097 -3.250 -4.005 1.00 76.31 83 PRO A O 1
ATOM 621 N N . PRO A 1 84 ? -13.087 -3.383 -5.054 1.00 78.56 84 PRO A N 1
ATOM 622 C CA . PRO A 1 84 ? -13.570 -2.129 -4.496 1.00 78.56 84 PRO A CA 1
ATOM 623 C C . PRO A 1 84 ? -13.712 -2.253 -2.976 1.00 78.56 84 PRO A C 1
ATOM 625 O O . PRO A 1 84 ? -14.114 -3.293 -2.458 1.00 78.56 84 PRO A O 1
ATOM 628 N N . LEU A 1 85 ? -13.441 -1.163 -2.258 1.00 73.00 85 LEU A N 1
ATOM 629 C CA . LEU A 1 85 ? -13.502 -1.151 -0.791 1.00 73.00 85 LEU A CA 1
ATOM 630 C C . LEU A 1 85 ? -14.912 -1.386 -0.226 1.00 73.00 85 LEU A C 1
ATOM 632 O O . LEU A 1 85 ? -15.050 -1.773 0.931 1.00 73.00 85 LEU A O 1
ATOM 636 N N . GLN A 1 86 ? -15.955 -1.175 -1.031 1.00 66.38 86 GLN A N 1
ATOM 637 C CA . GLN A 1 86 ? -17.353 -1.356 -0.624 1.00 66.38 86 GLN A CA 1
ATOM 638 C C . GLN A 1 86 ? -17.909 -2.769 -0.867 1.00 66.38 86 GLN A C 1
ATOM 640 O O . GLN A 1 86 ? -19.116 -2.961 -0.742 1.00 66.38 86 GLN A O 1
ATOM 645 N N . ALA A 1 87 ? -17.063 -3.737 -1.239 1.00 53.06 87 ALA A N 1
ATOM 646 C CA . ALA A 1 87 ? -17.475 -5.136 -1.371 1.00 53.06 87 ALA A CA 1
ATOM 647 C C . ALA A 1 87 ? -17.874 -5.760 -0.024 1.00 53.06 87 ALA A C 1
ATOM 649 O O . ALA A 1 87 ? -17.269 -5.389 1.015 1.00 53.06 87 ALA A O 1
#

Radius of gyration: 13.58 Å; chains: 1; bounding box: 29×24×41 Å